Protein AF-A0A1I1CB19-F1 (afdb_monomer)

Radius of gyration: 11.64 Å; Cα contacts (8 Å, |Δi|>4): 50; chains: 1; bounding box: 18×19×38 Å

Structure (mmCIF, N/CA/C/O backbone):
data_AF-A0A1I1CB19-F1
#
_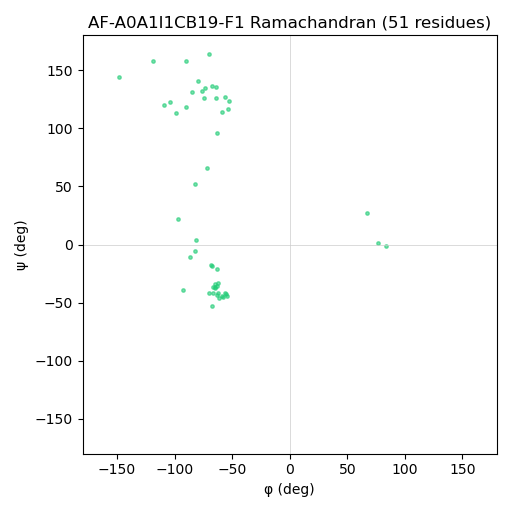entry.id   AF-A0A1I1CB19-F1
#
loop_
_atom_site.group_PDB
_atom_site.id
_atom_site.type_symbol
_atom_site.label_atom_id
_atom_site.label_alt_id
_atom_site.label_comp_id
_atom_site.label_asym_id
_atom_site.label_entity_id
_atom_site.label_seq_id
_atom_site.pdbx_PDB_ins_code
_atom_site.Cartn_x
_atom_site.Cartn_y
_atom_site.Cartn_z
_atom_site.occupancy
_atom_site.B_iso_or_equiv
_atom_site.auth_seq_id
_atom_site.auth_comp_id
_atom_site.auth_asym_id
_atom_site.auth_atom_id
_atom_site.pdbx_PDB_model_num
ATOM 1 N N . MET A 1 1 ? 4.489 -4.371 18.215 1.00 36.09 1 MET A N 1
ATOM 2 C CA . MET A 1 1 ? 3.937 -5.612 17.646 1.00 36.09 1 MET A CA 1
ATOM 3 C C . MET A 1 1 ? 4.166 -5.524 16.160 1.00 36.09 1 MET A C 1
ATOM 5 O O . MET A 1 1 ? 3.938 -4.467 15.592 1.00 36.09 1 MET A O 1
ATOM 9 N N . ASP A 1 2 ? 4.766 -6.565 15.619 1.00 45.66 2 ASP A N 1
ATOM 10 C CA . ASP A 1 2 ? 5.476 -6.623 14.349 1.00 45.66 2 ASP A CA 1
ATOM 11 C C . ASP A 1 2 ? 4.540 -6.350 13.160 1.00 45.66 2 ASP A C 1
ATOM 13 O O . ASP A 1 2 ? 3.826 -7.228 12.682 1.00 45.66 2 ASP A O 1
ATOM 17 N N . GLU A 1 3 ? 4.519 -5.092 12.712 1.00 47.06 3 GLU A N 1
ATOM 18 C CA . GLU A 1 3 ? 3.728 -4.599 11.578 1.00 47.06 3 GLU A CA 1
ATOM 19 C C . GLU A 1 3 ? 4.452 -4.895 10.250 1.00 47.06 3 GLU A C 1
ATOM 21 O O . GLU A 1 3 ? 4.663 -4.025 9.406 1.00 47.06 3 GLU A O 1
ATOM 26 N N . ASP A 1 4 ? 4.848 -6.155 10.044 1.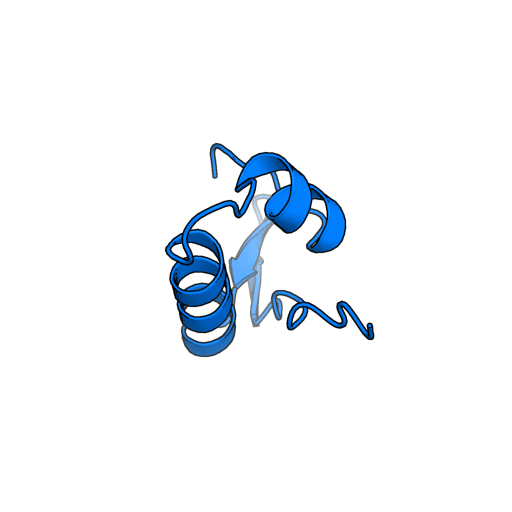00 50.03 4 ASP A N 1
ATOM 27 C CA . ASP A 1 4 ? 5.236 -6.660 8.724 1.00 50.03 4 ASP A CA 1
ATOM 28 C C . ASP A 1 4 ? 3.972 -6.802 7.862 1.00 50.03 4 ASP A C 1
ATOM 30 O O . ASP A 1 4 ? 3.539 -7.895 7.486 1.00 50.03 4 ASP A O 1
ATOM 34 N N . ALA A 1 5 ? 3.340 -5.665 7.555 1.00 56.44 5 ALA A N 1
ATOM 35 C CA . ALA A 1 5 ? 2.285 -5.594 6.566 1.00 56.44 5 ALA A CA 1
ATOM 36 C C . ALA A 1 5 ? 2.828 -6.219 5.265 1.00 56.44 5 ALA A C 1
ATOM 38 O O . ALA A 1 5 ? 3.881 -5.797 4.765 1.00 56.44 5 ALA A O 1
ATOM 39 N N . PRO A 1 6 ? 2.164 -7.250 4.711 1.00 61.88 6 PRO A N 1
ATOM 40 C CA . PRO A 1 6 ? 2.717 -8.039 3.621 1.00 61.88 6 PRO A CA 1
ATOM 41 C C . PRO A 1 6 ? 3.014 -7.143 2.420 1.00 61.88 6 PRO A C 1
ATOM 43 O O . PRO A 1 6 ? 2.094 -6.599 1.815 1.00 61.88 6 PRO A O 1
ATOM 46 N N . LYS A 1 7 ? 4.305 -7.006 2.081 1.00 75.38 7 LYS A N 1
ATOM 47 C CA . LYS A 1 7 ? 4.774 -6.124 1.006 1.00 75.38 7 LYS A CA 1
ATOM 48 C C . LYS A 1 7 ? 4.104 -6.455 -0.329 1.00 75.38 7 LYS A C 1
ATOM 50 O O . LYS A 1 7 ? 4.169 -7.596 -0.794 1.00 75.38 7 LYS A O 1
ATOM 55 N N . LEU A 1 8 ? 3.512 -5.448 -0.971 1.00 86.06 8 LEU A N 1
ATOM 56 C CA . LEU A 1 8 ? 2.944 -5.541 -2.314 1.00 86.06 8 LEU A CA 1
ATOM 57 C C . LEU A 1 8 ? 3.988 -6.084 -3.296 1.00 86.06 8 LEU A C 1
ATOM 59 O O . LEU A 1 8 ? 5.021 -5.463 -3.561 1.00 86.06 8 LEU A O 1
ATOM 63 N N . LYS A 1 9 ? 3.707 -7.254 -3.872 1.00 88.00 9 LYS A N 1
ATOM 64 C CA . LYS A 1 9 ? 4.648 -7.932 -4.762 1.00 88.00 9 LYS A CA 1
ATOM 65 C C . LYS A 1 9 ? 4.417 -7.478 -6.192 1.00 88.00 9 LYS A C 1
ATOM 67 O O . LYS A 1 9 ? 3.348 -7.698 -6.754 1.00 88.00 9 LYS A O 1
ATOM 72 N N . VAL A 1 10 ? 5.419 -6.861 -6.809 1.00 90.31 10 VAL A N 1
ATOM 73 C CA . VAL A 1 10 ? 5.349 -6.482 -8.226 1.00 90.31 10 VAL A CA 1
ATOM 74 C C . VAL A 1 10 ? 5.509 -7.736 -9.086 1.00 90.31 10 VAL A C 1
ATOM 76 O O . VAL A 1 10 ? 6.482 -8.471 -8.943 1.00 90.31 10 VAL A O 1
ATOM 79 N N . ARG A 1 11 ? 4.556 -7.978 -9.990 1.00 92.81 11 ARG A N 1
ATOM 80 C CA . ARG A 1 11 ? 4.625 -9.051 -10.995 1.00 92.81 11 ARG A CA 1
ATOM 81 C C . ARG A 1 11 ? 5.218 -8.579 -12.313 1.00 92.81 11 ARG A C 1
ATOM 83 O O . ARG A 1 11 ? 5.936 -9.331 -12.958 1.00 92.81 11 ARG A O 1
ATOM 90 N N . LEU A 1 12 ? 4.872 -7.366 -12.733 1.00 91.62 12 LEU A N 1
ATOM 91 C CA . LEU A 1 12 ? 5.294 -6.804 -14.012 1.00 91.62 12 LEU A CA 1
ATOM 92 C C . LEU A 1 12 ? 5.432 -5.288 -13.896 1.00 91.62 12 LEU A C 1
ATOM 94 O O . LEU A 1 12 ? 4.616 -4.638 -13.243 1.00 91.62 12 LEU A O 1
ATOM 98 N N . VAL A 1 13 ? 6.423 -4.733 -14.585 1.00 92.19 13 VAL A N 1
ATOM 99 C CA . VAL A 1 13 ? 6.505 -3.300 -14.874 1.00 92.19 13 VAL A CA 1
ATOM 100 C C . VAL A 1 13 ? 6.237 -3.121 -16.364 1.00 92.19 13 VAL A C 1
ATOM 102 O O . VAL A 1 13 ? 6.917 -3.721 -17.195 1.00 92.19 13 VAL A O 1
ATOM 105 N N . GLY A 1 14 ? 5.189 -2.370 -16.698 1.00 91.69 14 GLY A N 1
ATOM 106 C CA . GLY A 1 14 ? 4.843 -2.052 -18.080 1.00 91.69 14 GLY A CA 1
ATOM 107 C C . GLY A 1 14 ? 5.855 -1.098 -18.715 1.00 91.69 14 GLY A C 1
ATOM 108 O O . GLY A 1 14 ? 6.631 -0.437 -18.027 1.00 91.69 14 GLY A O 1
ATOM 109 N N . ARG A 1 15 ? 5.830 -0.993 -20.048 1.00 92.88 15 ARG A N 1
ATOM 110 C CA . ARG A 1 15 ? 6.665 -0.025 -20.791 1.00 92.88 15 ARG A CA 1
ATOM 111 C C . ARG A 1 15 ? 6.332 1.434 -20.453 1.00 92.88 15 ARG A C 1
ATOM 113 O O . ARG A 1 15 ? 7.159 2.309 -20.652 1.00 92.88 15 ARG A O 1
ATOM 120 N N . ASP A 1 16 ? 5.136 1.670 -19.926 1.00 92.75 16 ASP A N 1
ATOM 121 C CA . ASP A 1 16 ? 4.642 2.940 -19.391 1.00 92.75 16 ASP A CA 1
ATOM 122 C C . ASP A 1 16 ? 5.108 3.217 -17.948 1.00 92.75 16 ASP A C 1
ATOM 124 O O . ASP A 1 16 ? 4.682 4.191 -17.332 1.00 92.75 16 ASP A O 1
ATOM 128 N N . GLY A 1 17 ? 5.944 2.343 -17.376 1.00 89.38 17 GLY A N 1
ATOM 129 C CA . GLY A 1 17 ? 6.434 2.447 -16.002 1.00 89.38 17 GLY A CA 1
ATOM 130 C C . GLY A 1 17 ? 5.413 2.033 -14.939 1.00 89.38 17 GLY A C 1
ATOM 131 O O . GLY A 1 17 ? 5.725 2.072 -13.745 1.00 89.38 17 GLY A O 1
ATOM 132 N N . ARG A 1 18 ? 4.204 1.601 -15.326 1.00 89.12 18 ARG A N 1
ATOM 133 C CA . ARG A 1 18 ? 3.176 1.187 -14.365 1.00 89.12 18 ARG A CA 1
ATOM 134 C C . ARG A 1 18 ? 3.488 -0.192 -13.797 1.00 89.12 18 ARG A C 1
ATOM 136 O O . ARG A 1 18 ? 3.762 -1.146 -14.528 1.00 89.12 18 ARG A O 1
ATOM 143 N N . ARG A 1 19 ? 3.401 -0.315 -12.473 1.00 90.31 19 ARG A N 1
ATOM 144 C CA . ARG A 1 19 ? 3.564 -1.586 -11.758 1.00 90.31 19 ARG A CA 1
ATOM 145 C C . ARG A 1 19 ? 2.240 -2.342 -11.739 1.00 90.31 19 ARG A C 1
ATOM 147 O O . ARG A 1 19 ? 1.208 -1.783 -11.382 1.00 90.31 19 ARG A O 1
ATOM 154 N N . ARG A 1 20 ? 2.273 -3.625 -12.090 1.00 90.50 20 ARG A N 1
ATOM 155 C CA . ARG A 1 20 ? 1.177 -4.572 -11.861 1.00 90.50 20 ARG A CA 1
ATOM 156 C C . ARG A 1 20 ? 1.550 -5.460 -10.690 1.00 90.50 20 ARG A C 1
ATOM 158 O O . ARG A 1 20 ? 2.591 -6.119 -10.721 1.00 90.50 20 ARG A O 1
ATOM 165 N N . TYR A 1 21 ? 0.703 -5.465 -9.674 1.00 90.25 21 TYR A N 1
ATOM 166 C CA . TYR A 1 21 ? 0.929 -6.214 -8.448 1.00 90.25 21 TYR A CA 1
ATOM 167 C C . TYR A 1 21 ? 0.345 -7.620 -8.529 1.00 90.25 21 TYR A C 1
ATOM 169 O O . TYR A 1 21 ? -0.541 -7.911 -9.337 1.00 90.25 21 TYR A O 1
ATOM 177 N N . ASP A 1 22 ? 0.874 -8.500 -7.693 1.00 90.25 22 ASP A N 1
ATOM 178 C CA . ASP A 1 22 ? 0.314 -9.815 -7.469 1.00 90.25 22 ASP A CA 1
ATOM 179 C C . ASP A 1 22 ? -1.084 -9.695 -6.845 1.00 90.25 22 ASP A C 1
ATOM 181 O O . ASP A 1 22 ? -1.211 -9.013 -5.820 1.00 90.25 22 ASP A O 1
ATOM 185 N N . PRO A 1 23 ? -2.118 -10.326 -7.441 1.00 89.88 23 PRO A N 1
ATOM 186 C CA . PRO A 1 23 ? -3.485 -10.241 -6.940 1.00 89.88 23 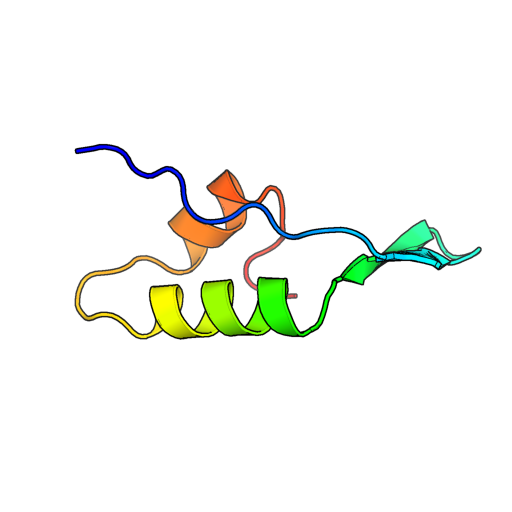PRO A CA 1
ATOM 187 C C . PRO A 1 23 ? -3.594 -10.654 -5.47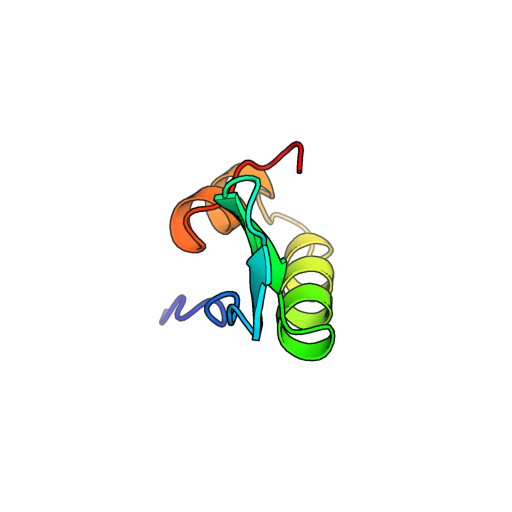4 1.00 89.88 23 PRO A C 1
ATOM 189 O O . PRO A 1 23 ? -4.160 -9.905 -4.689 1.00 89.88 23 PRO A O 1
ATOM 192 N N . ALA A 1 24 ? -2.950 -11.755 -5.071 1.00 89.56 24 ALA A N 1
ATOM 193 C CA . ALA A 1 24 ? -3.012 -12.224 -3.691 1.00 89.56 24 ALA A CA 1
ATOM 194 C C . ALA A 1 24 ? -2.324 -11.251 -2.720 1.00 89.56 24 ALA A C 1
ATOM 196 O O . ALA A 1 24 ? -2.808 -11.046 -1.610 1.00 89.56 24 ALA A O 1
ATOM 197 N N . SER A 1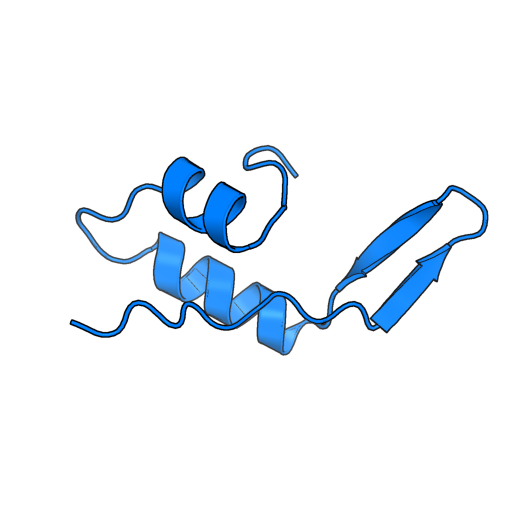 25 ? -1.219 -10.610 -3.124 1.00 87.25 25 SER A N 1
ATOM 198 C CA . SER A 1 25 ? -0.606 -9.552 -2.302 1.00 87.25 25 SER A CA 1
ATOM 199 C C . SER A 1 25 ? -1.512 -8.326 -2.150 1.00 87.25 25 SER A C 1
ATOM 201 O O . SER A 1 25 ? -1.585 -7.745 -1.070 1.00 87.25 25 SER A O 1
ATOM 203 N N . ARG A 1 26 ? -2.245 -7.960 -3.209 1.00 87.69 26 ARG A N 1
ATOM 204 C CA . ARG A 1 26 ? -3.185 -6.837 -3.181 1.00 87.69 26 ARG A CA 1
ATOM 205 C C . ARG A 1 26 ? -4.402 -7.155 -2.319 1.00 87.69 26 ARG A C 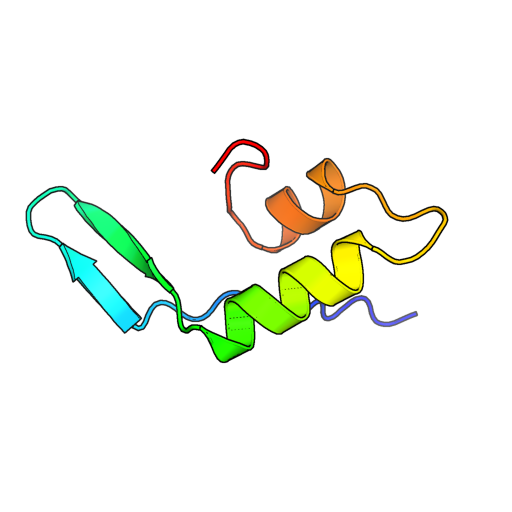1
ATOM 207 O O . ARG A 1 26 ? -4.819 -6.306 -1.543 1.00 87.69 26 ARG A O 1
ATOM 214 N N . ASP A 1 27 ? -4.929 -8.370 -2.411 1.00 89.44 27 ASP A N 1
ATOM 215 C CA . ASP A 1 27 ? -6.095 -8.792 -1.634 1.00 89.44 27 ASP A CA 1
ATOM 216 C C . ASP A 1 27 ? -5.782 -8.817 -0.132 1.00 89.44 27 ASP A C 1
ATOM 218 O O . ASP A 1 27 ? -6.602 -8.388 0.674 1.00 89.44 27 ASP A O 1
ATOM 222 N N . ARG A 1 28 ? -4.562 -9.217 0.253 1.00 88.62 28 ARG A N 1
ATOM 223 C CA . ARG A 1 28 ? -4.093 -9.114 1.646 1.00 88.62 28 ARG A CA 1
ATOM 224 C C . ARG A 1 28 ? -4.026 -7.669 2.135 1.00 88.62 28 ARG A C 1
ATOM 226 O O . ARG A 1 28 ? -4.426 -7.403 3.263 1.00 88.62 28 ARG A O 1
ATOM 233 N N . LEU A 1 29 ? -3.545 -6.746 1.300 1.00 86.56 29 LEU A N 1
ATOM 234 C CA . LEU A 1 29 ? -3.520 -5.320 1.635 1.00 86.56 29 LEU A CA 1
ATOM 235 C C . LEU A 1 29 ? -4.939 -4.766 1.812 1.00 86.56 29 LEU A C 1
ATOM 237 O O . LEU A 1 29 ? -5.201 -4.047 2.770 1.00 86.56 29 LEU A O 1
ATOM 241 N N . VAL A 1 30 ? -5.861 -5.125 0.916 1.00 88.81 30 VAL A N 1
ATOM 242 C CA . VAL A 1 30 ? -7.269 -4.721 1.023 1.00 88.81 30 VAL A CA 1
ATOM 243 C C . VAL A 1 30 ? -7.891 -5.275 2.301 1.00 88.81 30 VAL A C 1
ATOM 245 O O . VAL A 1 30 ? -8.519 -4.516 3.026 1.00 88.81 30 VAL A O 1
ATOM 248 N N . ALA A 1 31 ? -7.674 -6.554 2.614 1.00 90.12 31 ALA A N 1
ATOM 249 C CA . ALA A 1 31 ? -8.173 -7.161 3.845 1.00 90.12 31 ALA A CA 1
ATOM 250 C C . ALA A 1 31 ? -7.650 -6.433 5.093 1.00 90.12 31 ALA A C 1
ATOM 252 O O . ALA A 1 31 ? -8.436 -6.095 5.970 1.00 90.12 31 ALA A O 1
ATOM 253 N N . ALA A 1 32 ? -6.356 -6.104 5.135 1.00 87.75 32 ALA A N 1
ATOM 254 C CA . ALA A 1 32 ? -5.777 -5.344 6.240 1.00 87.75 32 ALA A CA 1
ATOM 255 C C . ALA A 1 32 ? -6.374 -3.928 6.364 1.00 87.75 32 ALA A C 1
ATOM 257 O O . ALA A 1 32 ? -6.594 -3.446 7.469 1.00 87.75 32 ALA A O 1
ATOM 258 N N . CYS A 1 33 ? -6.693 -3.272 5.244 1.00 88.31 33 CYS A N 1
ATOM 259 C CA . CYS A 1 33 ? -7.356 -1.964 5.229 1.00 88.31 33 CYS A CA 1
ATOM 260 C C . CYS A 1 33 ? -8.816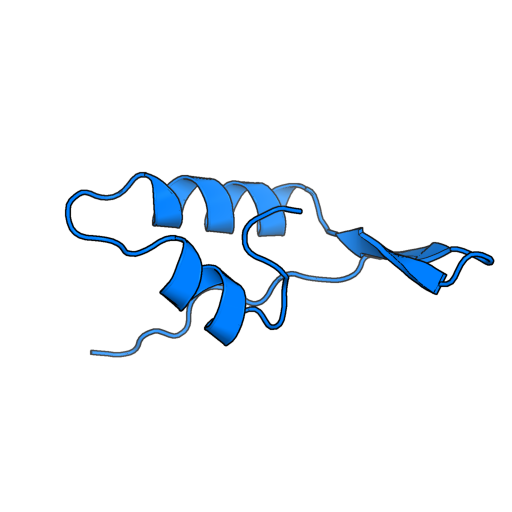 -1.988 5.716 1.00 88.31 33 CYS A C 1
ATOM 262 O O . CYS A 1 33 ? -9.356 -0.923 6.011 1.00 88.31 33 CYS A O 1
ATOM 264 N N . LEU A 1 34 ? -9.464 -3.155 5.758 1.00 89.94 34 LEU A N 1
ATOM 265 C CA . LEU A 1 34 ? -10.848 -3.303 6.222 1.00 89.94 34 LEU A CA 1
ATOM 266 C C . LEU A 1 34 ? -10.950 -3.502 7.741 1.00 89.94 34 LEU A C 1
ATOM 268 O O . LEU A 1 34 ? -12.052 -3.417 8.284 1.00 89.94 34 LEU A O 1
ATOM 272 N N . GLU A 1 35 ? -9.830 -3.730 8.430 1.00 89.69 35 GLU A N 1
ATOM 273 C CA . GLU A 1 35 ? -9.823 -3.886 9.881 1.00 89.69 35 GLU A CA 1
ATOM 274 C C . GLU A 1 35 ? -10.178 -2.559 10.588 1.00 89.69 35 GLU A C 1
ATOM 276 O O . GLU A 1 35 ? -9.687 -1.482 10.224 1.00 89.69 35 GLU A O 1
ATOM 281 N N . PRO A 1 36 ? -11.037 -2.590 11.621 1.00 88.88 36 PRO A N 1
ATOM 282 C CA . PRO A 1 36 ? -11.458 -1.385 12.322 1.00 88.88 36 PRO A CA 1
ATOM 283 C C . PRO A 1 36 ? -10.279 -0.700 13.027 1.00 88.88 36 PRO A C 1
ATOM 285 O O . PRO A 1 36 ? -9.466 -1.332 13.694 1.00 88.88 36 PRO A O 1
ATOM 288 N N . GLY A 1 37 ? -10.203 0.629 12.903 1.00 88.69 37 GLY A N 1
ATOM 289 C CA . GLY A 1 37 ? -9.119 1.434 13.484 1.00 88.69 37 GLY A CA 1
ATOM 290 C C . GLY A 1 37 ? -7.849 1.506 12.630 1.00 88.69 37 GLY A C 1
ATOM 291 O O . GLY A 1 37 ? -6.911 2.225 12.986 1.00 88.69 37 GLY A O 1
ATOM 292 N N . VAL A 1 38 ? -7.820 0.827 11.481 1.00 88.31 38 VAL A N 1
ATOM 293 C CA . VAL A 1 38 ? -6.702 0.885 10.541 1.00 88.31 38 VAL A CA 1
ATOM 294 C C . VAL A 1 38 ? -6.758 2.144 9.671 1.00 88.31 38 VAL A C 1
ATOM 296 O O . VAL A 1 38 ? -7.812 2.591 9.223 1.00 88.31 38 VAL A O 1
ATOM 299 N N . SER A 1 39 ? -5.588 2.737 9.412 1.00 89.25 39 SER A N 1
ATOM 300 C CA . SER A 1 39 ? -5.444 3.853 8.475 1.00 89.25 39 SER A CA 1
ATOM 301 C C . SER A 1 39 ? -4.948 3.350 7.123 1.00 89.25 39 SER A C 1
ATOM 303 O O . SER A 1 39 ? -3.789 2.960 6.987 1.00 89.25 39 SER A O 1
ATOM 305 N N . VAL A 1 40 ? -5.802 3.446 6.102 1.00 88.81 40 VAL A N 1
ATOM 306 C CA . VAL A 1 40 ? -5.464 3.087 4.711 1.00 88.81 40 VAL A CA 1
ATOM 307 C C . VAL A 1 40 ? -4.228 3.845 4.220 1.00 88.81 40 VAL A C 1
ATOM 309 O O . VAL A 1 40 ? -3.333 3.263 3.613 1.00 88.81 40 VAL A O 1
ATOM 312 N N . SER A 1 41 ? -4.129 5.139 4.534 1.00 88.56 41 SER A N 1
ATOM 313 C CA . SER A 1 41 ? -2.985 5.972 4.150 1.00 88.56 41 SER A CA 1
ATOM 314 C C . SER A 1 41 ? -1.682 5.533 4.816 1.00 88.56 41 SER A C 1
ATOM 316 O O . SER A 1 41 ? -0.619 5.662 4.211 1.00 88.56 41 SER A O 1
ATOM 318 N N . ARG A 1 42 ? -1.749 5.030 6.055 1.00 88.12 42 ARG A N 1
ATOM 319 C CA . ARG A 1 42 ? -0.582 4.492 6.763 1.00 88.12 42 ARG A CA 1
ATOM 320 C C . ARG A 1 42 ? -0.101 3.210 6.091 1.00 88.12 42 ARG A C 1
ATOM 322 O O . ARG A 1 42 ? 1.049 3.183 5.656 1.00 88.12 42 ARG A O 1
ATOM 329 N N . LEU A 1 43 ? -0.999 2.241 5.882 1.00 88.06 43 LEU A N 1
ATOM 330 C CA . LEU A 1 43 ? -0.645 1.000 5.189 1.00 88.06 43 LEU A CA 1
ATOM 331 C C . LEU A 1 43 ? -0.101 1.273 3.791 1.00 88.06 43 LEU A C 1
ATOM 333 O O . LEU A 1 43 ? 0.935 0.740 3.417 1.00 88.06 43 LEU A O 1
ATOM 337 N N . ALA A 1 44 ? -0.741 2.145 3.013 1.00 88.12 44 ALA A N 1
ATOM 338 C CA . ALA A 1 44 ? -0.260 2.473 1.674 1.00 88.12 44 ALA A CA 1
ATOM 339 C C . ALA A 1 44 ? 1.195 2.985 1.687 1.00 88.12 44 ALA A C 1
ATOM 341 O O . ALA A 1 44 ? 2.004 2.562 0.860 1.00 88.12 44 ALA A O 1
ATOM 342 N N . ARG A 1 45 ? 1.564 3.834 2.661 1.00 86.19 45 ARG A N 1
ATOM 343 C CA . ARG A 1 45 ? 2.937 4.353 2.800 1.00 86.19 45 ARG A CA 1
ATOM 344 C C . ARG A 1 45 ? 3.939 3.269 3.175 1.00 86.19 45 ARG A C 1
ATOM 346 O O . ARG A 1 45 ? 5.017 3.240 2.589 1.00 86.19 45 ARG A O 1
ATOM 353 N N . GLU A 1 46 ? 3.588 2.375 4.089 1.00 86.69 46 GLU A N 1
ATOM 354 C CA . GLU A 1 46 ? 4.433 1.230 4.470 1.00 86.69 46 GLU A CA 1
ATOM 355 C C . GLU A 1 46 ? 4.672 0.282 3.291 1.00 86.69 46 GLU A C 1
ATOM 357 O O . GLU A 1 46 ? 5.756 -0.278 3.123 1.00 86.69 46 GLU A O 1
ATOM 362 N N . GLN A 1 47 ? 3.670 0.170 2.422 1.00 83.19 47 GLN A N 1
ATOM 363 C CA . GLN A 1 47 ? 3.717 -0.600 1.186 1.00 83.19 47 GLN A CA 1
ATOM 364 C C . GLN A 1 47 ? 4.388 0.146 0.019 1.00 83.19 47 GLN A C 1
ATOM 366 O O . GLN A 1 47 ? 4.589 -0.432 -1.051 1.00 83.19 47 GLN A O 1
ATOM 371 N N . GLY A 1 48 ? 4.746 1.423 0.198 1.00 84.12 48 GLY A N 1
ATOM 372 C CA . GLY A 1 48 ? 5.363 2.254 -0.836 1.00 84.12 48 GLY A CA 1
ATOM 373 C C . GLY A 1 48 ? 4.435 2.574 -2.013 1.00 84.12 48 GLY A C 1
ATOM 374 O O . GLY A 1 48 ? 4.912 2.784 -3.131 1.00 84.12 48 GLY A O 1
ATOM 375 N N . VAL A 1 49 ? 3.119 2.590 -1.785 1.00 84.94 49 VAL A N 1
ATOM 376 C CA . VAL A 1 49 ? 2.102 2.892 -2.799 1.00 84.94 49 VAL A CA 1
ATOM 377 C C . VAL A 1 49 ? 1.273 4.117 -2.437 1.00 84.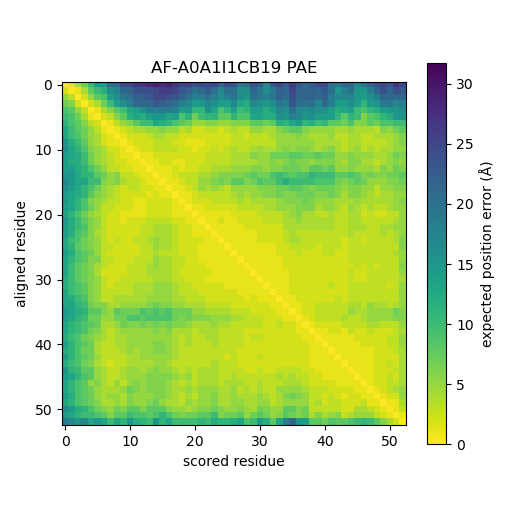94 49 VAL A C 1
ATOM 379 O O . VAL A 1 49 ? 1.181 4.532 -1.284 1.00 84.94 49 VAL A O 1
ATOM 382 N N . ASN A 1 50 ? 0.672 4.728 -3.455 1.00 83.50 50 ASN A N 1
ATOM 383 C CA . ASN A 1 50 ? -0.286 5.803 -3.248 1.00 83.50 50 ASN A CA 1
ATOM 384 C C . ASN A 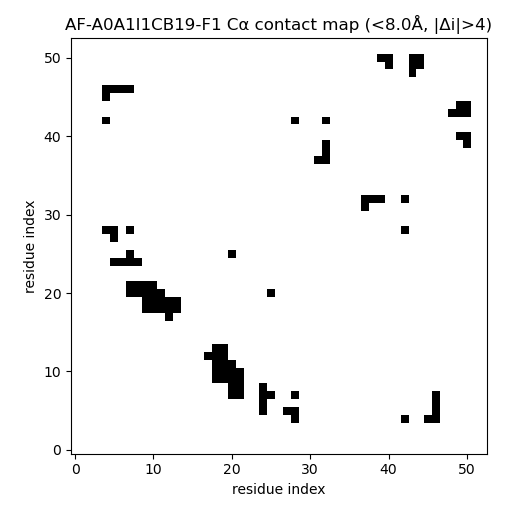1 50 ? -1.600 5.205 -2.716 1.00 83.50 50 ASN A C 1
ATOM 386 O O . ASN A 1 50 ? -2.068 4.200 -3.240 1.00 83.50 50 ASN A O 1
ATOM 390 N N . ALA A 1 51 ? -2.192 5.820 -1.693 1.00 82.31 51 ALA A N 1
ATOM 391 C CA . ALA A 1 51 ? -3.462 5.370 -1.119 1.00 82.31 51 ALA A CA 1
ATOM 392 C C . ALA A 1 51 ? -4.665 5.551 -2.068 1.00 82.31 51 ALA A C 1
ATOM 394 O O . ALA A 1 51 ? -5.693 4.916 -1.872 1.00 82.31 51 ALA A O 1
ATOM 395 N N . ASN A 1 52 ? -4.534 6.401 -3.089 1.00 77.56 52 ASN A N 1
ATOM 396 C CA . ASN A 1 52 ? -5.537 6.677 -4.120 1.00 77.56 52 ASN A CA 1
ATOM 397 C C . ASN A 1 52 ? -5.307 5.861 -5.413 1.00 77.56 52 ASN A C 1
ATOM 399 O O . ASN A 1 52 ? -5.672 6.323 -6.492 1.00 77.56 52 ASN A O 1
ATOM 403 N N . LEU A 1 53 ? -4.590 4.731 -5.333 1.00 66.50 53 LEU A N 1
ATOM 404 C CA . LEU A 1 53 ? -4.238 3.907 -6.500 1.00 66.50 53 LEU A CA 1
ATOM 405 C C . LEU A 1 53 ? -5.469 3.369 -7.245 1.00 66.50 53 LEU A C 1
ATOM 407 O O . LEU A 1 53 ? -6.395 2.869 -6.571 1.00 66.50 53 LEU A O 1
#

pLDDT: mean 83.32, std 13.13, range [36.09, 92.88]

Solvent-accessible surface area (backbone atoms only — not comparable to full-atom values): 3355 Å² total; per-residue (Å²): 129,91,79,76,67,72,64,64,39,73,71,46,70,46,98,85,70,48,73,39,64,36,66,70,36,48,51,51,49,53,54,56,49,66,42,88,93,51,53,53,62,57,53,21,52,79,52,73,44,66,70,86,110

Foldseek 3Di:
DDPPQPAFAFPDQDPVRDTDTDPVSVVSLVVQCPDPPDDLCVSCVVNVHHSVD

Mean predicted aligned error: 5.64 Å

Nearest PDB structures (foldseek):
  3f72-assembly2_D  TM=4.806E-01  e=1.792E+00  Staphylococcus aureus
  3f72-assembly3_F  TM=4.768E-01  e=2.063E+00  Staphylococcus aureus
  6smn-assembly1_C  TM=4.551E-01  e=2.734E+00  Arabidopsis thaliana
  5gm6-assembly1_c  TM=6.156E-01  e=7.326E+00  Saccharomyces cerevisiae S288C

Sequence (53 aa):
MDEDAPKLKVRLVGRDGRRRYDPASRDRLVAACLEPGVSVSRLAREQGVNANL

Secondary structure (DSSP, 8-state):
------PPPEEEE-TTS-EEE-HHHHHHHHHHHTSTT--HHHHHHHTTS-TT-